Protein AF-A0AAN9V690-F1 (afdb_monomer_lite)

Secondary structure (DSSP, 8-state):
-HHHHHHHHHHHHHHHHHHT---EEEPPPTT--------S-----TT--B-TTT--B-SSEEEEETTTTEEE-HHHHHHHHHH-GGGGGTEEEEESS-HHHHHHHHHHHHHHHHHHHHHHHTSTTSSS----

Sequence (132 aa):
MILSIKQKEVDNRKLLNSIGLKTSERLPLPDANVKRRKIRPAQEEEGDYECEICRANLFVSLVTNSHEEGVYCLPHAIELLTKKRHHLKYCKLMYTYDQVELNELIQKLQDKIEAKSQKKSSQGKQNASILK

Radius of gyration: 21.49 Å; chains: 1; bounding box: 63×24×68 Å

pLDDT: mean 81.39, std 19.77, range [37.88, 97.75]

InterPro domains:
  IPR004198 Zinc finger, C5HC2-type [PF02928] (51-105)

Organism: NCBI:txid2509291

Structure (mmCIF, N/CA/C/O backbone):
data_AF-A0AAN9V690-F1
#
_entry.id   AF-A0AAN9V690-F1
#
loop_
_atom_site.group_PDB
_atom_site.id
_atom_site.type_symbol
_atom_site.label_atom_id
_atom_site.label_alt_id
_atom_site.label_comp_id
_atom_site.label_asym_id
_atom_site.label_entity_id
_atom_site.label_seq_id
_atom_site.pdbx_PDB_ins_code
_atom_site.Cartn_x
_atom_site.Cartn_y
_atom_site.Cartn_z
_atom_site.occupancy
_atom_site.B_iso_or_equiv
_atom_site.auth_seq_id
_atom_site.auth_comp_id
_atom_site.auth_asym_id
_atom_site.auth_atom_id
_atom_site.pdbx_PDB_model_num
ATOM 1 N N . MET A 1 1 ? -14.572 6.667 8.942 1.00 77.69 1 MET A N 1
ATOM 2 C CA . MET A 1 1 ? -13.232 7.208 8.617 1.00 77.69 1 MET A CA 1
ATOM 3 C C . MET A 1 1 ? -12.154 6.124 8.576 1.00 77.69 1 MET A C 1
ATOM 5 O O . MET A 1 1 ? -11.552 5.941 7.529 1.00 77.69 1 MET A O 1
ATOM 9 N N . ILE A 1 2 ? -11.919 5.355 9.649 1.00 86.25 2 ILE A N 1
ATOM 10 C CA . ILE A 1 2 ? -10.852 4.334 9.632 1.00 86.25 2 ILE A CA 1
ATOM 11 C C . ILE A 1 2 ? -11.174 3.120 8.738 1.00 86.25 2 ILE A C 1
ATOM 13 O O . ILE A 1 2 ? -10.315 2.641 8.004 1.00 86.25 2 ILE A O 1
ATOM 17 N N . LEU A 1 3 ? -12.441 2.690 8.698 1.00 89.38 3 LEU A N 1
ATOM 18 C CA . LEU A 1 3 ? -12.897 1.600 7.824 1.00 89.38 3 LEU A CA 1
ATOM 19 C C . LEU A 1 3 ? -12.714 1.919 6.336 1.00 89.38 3 LEU A C 1
ATOM 21 O O . LEU A 1 3 ? -12.318 1.049 5.570 1.00 89.38 3 LEU A O 1
ATOM 25 N N . SER A 1 4 ? -12.940 3.171 5.927 1.00 92.19 4 SER A N 1
ATOM 26 C CA . SER A 1 4 ? -12.711 3.600 4.544 1.00 92.19 4 SER A CA 1
ATOM 27 C C . SER A 1 4 ? -11.226 3.627 4.176 1.00 92.19 4 SER A C 1
ATOM 29 O O . SER A 1 4 ? -10.893 3.369 3.026 1.00 92.19 4 SER A O 1
ATOM 31 N N . ILE A 1 5 ? -10.334 3.913 5.133 1.00 91.06 5 ILE A N 1
ATOM 32 C CA . ILE A 1 5 ? -8.880 3.849 4.914 1.00 91.06 5 ILE A CA 1
ATOM 33 C C . ILE A 1 5 ? -8.457 2.394 4.721 1.00 91.06 5 ILE A C 1
ATOM 35 O O . ILE A 1 5 ? -7.819 2.074 3.723 1.00 91.06 5 ILE A O 1
ATOM 39 N N . LYS A 1 6 ? -8.898 1.505 5.622 1.00 92.88 6 LYS A N 1
ATOM 40 C CA . LYS A 1 6 ? -8.697 0.059 5.491 1.00 92.88 6 LYS A CA 1
ATOM 41 C C . LYS A 1 6 ? -9.184 -0.438 4.130 1.00 92.88 6 LYS A C 1
ATOM 43 O O . LYS A 1 6 ? -8.439 -1.111 3.438 1.00 92.88 6 LYS A O 1
ATOM 48 N N . GLN A 1 7 ? -10.411 -0.102 3.736 1.00 94.19 7 GLN A N 1
ATOM 49 C CA . GLN A 1 7 ? -10.984 -0.582 2.479 1.00 94.19 7 GLN A CA 1
ATOM 50 C C . GLN A 1 7 ? -10.145 -0.154 1.267 1.00 94.19 7 GLN A C 1
ATOM 52 O O . GLN A 1 7 ? -9.783 -0.996 0.452 1.00 94.19 7 GLN A O 1
ATOM 57 N N . LYS A 1 8 ? -9.748 1.124 1.205 1.00 94.88 8 LYS A N 1
ATOM 58 C CA . LYS A 1 8 ? -8.864 1.638 0.147 1.00 94.88 8 LYS A CA 1
ATOM 59 C C . LYS A 1 8 ? -7.528 0.896 0.086 1.00 94.88 8 LYS A C 1
ATOM 61 O O . LYS A 1 8 ? -7.057 0.588 -1.002 1.00 94.88 8 LYS A O 1
ATOM 66 N N . GLU A 1 9 ? -6.930 0.602 1.237 1.00 95.50 9 GLU A N 1
ATOM 67 C CA . GLU A 1 9 ? -5.692 -0.177 1.322 1.00 95.50 9 GLU A CA 1
ATOM 68 C C . GLU A 1 9 ? -5.870 -1.578 0.717 1.00 95.50 9 GLU A C 1
ATOM 70 O O . GLU A 1 9 ? -5.100 -1.987 -0.154 1.00 95.50 9 GLU A O 1
ATOM 75 N N . VAL A 1 10 ? -6.929 -2.291 1.117 1.00 95.12 10 VAL A N 1
ATOM 76 C CA . VAL A 1 10 ? -7.243 -3.630 0.593 1.00 95.12 10 VAL A CA 1
ATOM 77 C C . VAL A 1 10 ? -7.459 -3.602 -0.918 1.00 95.12 10 VAL A C 1
ATOM 79 O O . VAL A 1 10 ? -6.919 -4.446 -1.638 1.00 95.12 10 VAL A O 1
ATOM 82 N N . ASP A 1 11 ? -8.243 -2.644 -1.406 1.00 97.06 11 ASP A N 1
ATOM 83 C CA . ASP A 1 11 ? -8.592 -2.549 -2.822 1.00 97.06 11 ASP A CA 1
ATOM 84 C C . ASP A 1 11 ? -7.363 -2.240 -3.679 1.00 97.06 11 ASP A C 1
ATOM 86 O O . ASP A 1 11 ? -7.158 -2.870 -4.717 1.00 97.06 11 ASP A O 1
ATOM 90 N N . ASN A 1 12 ? -6.479 -1.363 -3.202 1.00 97.56 12 ASN A N 1
ATOM 91 C CA . ASN A 1 12 ? -5.221 -1.073 -3.879 1.00 97.56 12 ASN A CA 1
ATOM 92 C C . ASN A 1 12 ? -4.285 -2.291 -3.920 1.00 97.56 12 ASN A C 1
ATOM 94 O O . ASN A 1 12 ? -3.704 -2.574 -4.968 1.00 97.56 12 ASN A O 1
ATOM 98 N N . ARG A 1 13 ? -4.159 -3.057 -2.824 1.00 96.81 13 ARG A N 1
ATOM 99 C CA . ARG A 1 13 ? -3.358 -4.299 -2.822 1.00 96.81 13 ARG A CA 1
ATOM 100 C C . ARG A 1 13 ? -3.909 -5.329 -3.812 1.00 96.81 13 ARG A C 1
ATOM 102 O O . ARG A 1 13 ? -3.138 -5.962 -4.533 1.00 96.81 13 ARG A O 1
ATOM 109 N N . LYS A 1 14 ? -5.237 -5.478 -3.883 1.00 96.75 14 LYS A N 1
ATOM 110 C CA . LYS A 1 14 ? -5.897 -6.353 -4.866 1.00 96.75 14 LYS A CA 1
ATOM 111 C C . LYS A 1 14 ? -5.643 -5.889 -6.298 1.00 96.75 14 LYS A C 1
ATOM 113 O O . LYS A 1 14 ? -5.368 -6.723 -7.156 1.00 96.75 14 LYS A O 1
ATOM 118 N N . LEU A 1 15 ? -5.701 -4.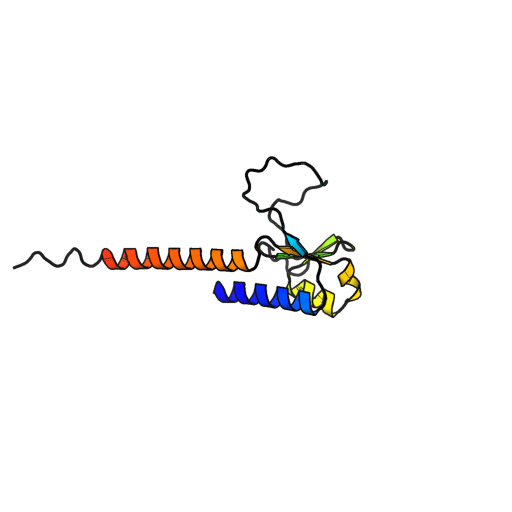583 -6.549 1.00 97.38 15 LEU A N 1
ATOM 119 C CA . LEU A 1 15 ? -5.445 -4.014 -7.870 1.00 97.38 15 LEU A CA 1
ATOM 120 C C . LEU A 1 15 ? -3.982 -4.196 -8.301 1.00 97.38 15 LEU A C 1
ATOM 122 O O . LEU A 1 15 ? -3.715 -4.578 -9.434 1.00 97.38 15 LEU A O 1
ATOM 126 N N . LEU A 1 16 ? -3.022 -4.016 -7.394 1.00 96.81 16 LEU A N 1
ATOM 127 C CA . LEU A 1 16 ? -1.617 -4.331 -7.675 1.00 96.81 16 LEU A CA 1
ATOM 128 C C . LEU A 1 16 ? -1.429 -5.808 -8.042 1.00 96.81 16 LEU A C 1
ATOM 130 O O . LEU A 1 16 ? -0.745 -6.120 -9.019 1.00 96.81 16 LEU A O 1
ATOM 134 N N . ASN A 1 17 ? -2.084 -6.710 -7.307 1.00 95.81 17 ASN A N 1
ATOM 135 C CA . ASN A 1 17 ? -2.054 -8.137 -7.612 1.00 95.81 17 ASN A CA 1
ATOM 136 C C . ASN A 1 17 ? -2.653 -8.438 -8.998 1.00 95.81 17 ASN A C 1
ATOM 138 O O . ASN A 1 17 ? -2.039 -9.168 -9.776 1.00 95.81 17 ASN A O 1
ATOM 142 N N . SER A 1 18 ? -3.795 -7.829 -9.343 1.00 96.38 18 SER A N 1
ATOM 143 C CA . SER A 1 18 ? -4.452 -8.039 -10.641 1.00 96.38 18 SER A CA 1
ATOM 144 C C . SER A 1 18 ? -3.668 -7.452 -11.820 1.00 96.38 18 SER A C 1
ATOM 146 O O . SER A 1 18 ? -3.693 -8.023 -12.908 1.00 96.38 18 SER A O 1
ATOM 148 N N . ILE A 1 19 ? -2.910 -6.371 -11.606 1.00 95.44 19 ILE A N 1
ATOM 149 C CA . ILE A 1 19 ? -1.969 -5.812 -12.594 1.00 95.44 19 ILE A CA 1
ATOM 150 C C . ILE A 1 19 ? -0.757 -6.738 -12.806 1.00 95.44 19 ILE A C 1
ATOM 152 O O . ILE A 1 19 ? -0.102 -6.666 -13.848 1.00 95.44 19 ILE A O 1
ATOM 156 N N . GLY A 1 20 ? -0.486 -7.642 -11.861 1.00 95.38 20 GLY A N 1
ATOM 157 C CA . GLY A 1 20 ? 0.554 -8.665 -11.960 1.00 95.38 20 GLY A CA 1
ATOM 158 C C . GLY A 1 20 ? 1.690 -8.520 -10.948 1.00 95.38 20 GLY A C 1
ATOM 159 O O . GLY A 1 20 ? 2.650 -9.289 -11.018 1.00 95.38 20 GLY A O 1
ATOM 160 N N . LEU A 1 21 ? 1.602 -7.581 -9.998 1.00 96.19 21 LEU A N 1
ATOM 161 C CA . LEU A 1 21 ? 2.580 -7.451 -8.919 1.00 96.19 21 LEU A CA 1
ATOM 162 C C . LEU A 1 21 ? 2.340 -8.548 -7.871 1.00 96.19 21 LEU A C 1
ATOM 164 O O . LEU A 1 21 ? 1.528 -8.402 -6.958 1.00 96.19 21 LEU A O 1
ATOM 168 N N . LYS A 1 22 ? 3.032 -9.679 -8.035 1.00 92.69 22 LYS A N 1
ATOM 169 C CA . LYS A 1 22 ? 2.905 -10.863 -7.163 1.00 92.69 22 LYS A CA 1
ATOM 170 C C . LYS A 1 22 ? 3.978 -10.944 -6.078 1.00 92.69 22 LYS A C 1
ATOM 172 O O . LYS A 1 22 ? 3.840 -11.718 -5.138 1.00 92.69 22 LYS A O 1
ATOM 177 N N . THR A 1 23 ? 5.049 -10.173 -6.222 1.00 95.12 23 THR A N 1
ATOM 178 C CA . THR A 1 23 ? 6.150 -10.092 -5.266 1.00 95.12 23 THR A CA 1
ATOM 179 C C . THR A 1 23 ? 5.733 -9.226 -4.085 1.00 95.12 23 THR A C 1
ATOM 181 O O . THR A 1 23 ? 5.401 -8.048 -4.244 1.00 95.12 23 THR A O 1
ATOM 184 N N . SER A 1 24 ? 5.763 -9.802 -2.886 1.00 95.06 24 SER A N 1
ATOM 185 C CA . SER A 1 24 ? 5.529 -9.060 -1.653 1.00 95.06 24 SER A CA 1
ATOM 186 C C . SER A 1 24 ? 6.445 -9.510 -0.522 1.00 95.06 24 SER A C 1
ATOM 188 O O . SER A 1 24 ? 6.941 -10.636 -0.521 1.00 95.06 24 SER A O 1
ATOM 190 N N . GLU A 1 25 ? 6.703 -8.613 0.425 1.00 93.25 25 GLU A N 1
ATOM 191 C CA . GLU A 1 25 ? 7.567 -8.867 1.577 1.00 93.25 25 GLU A CA 1
ATOM 192 C C . GLU A 1 25 ? 7.106 -8.045 2.783 1.00 93.25 25 GLU A C 1
ATOM 194 O O . GLU A 1 25 ? 6.602 -6.928 2.649 1.00 93.25 25 GLU A O 1
ATOM 199 N N . ARG A 1 26 ? 7.245 -8.621 3.977 1.00 91.50 26 ARG A N 1
ATOM 200 C CA . ARG A 1 26 ? 6.881 -7.946 5.220 1.00 91.50 26 ARG A CA 1
ATOM 201 C C . ARG A 1 26 ? 8.031 -7.044 5.675 1.00 91.50 26 ARG A C 1
ATOM 203 O O . ARG A 1 26 ? 9.171 -7.492 5.754 1.00 91.50 26 ARG A O 1
ATOM 210 N N . LEU A 1 27 ? 7.715 -5.796 6.009 1.00 86.50 27 LEU A N 1
ATOM 211 C CA . LEU A 1 27 ? 8.641 -4.861 6.644 1.00 86.50 27 LEU A CA 1
ATOM 212 C C . LEU A 1 27 ? 8.853 -5.234 8.119 1.00 86.50 27 LEU A C 1
ATOM 214 O O . LEU A 1 27 ? 7.912 -5.697 8.772 1.00 86.50 27 LEU A O 1
ATOM 218 N N . PRO A 1 28 ? 10.062 -5.027 8.668 1.00 77.06 28 PRO A N 1
ATOM 219 C CA . PRO A 1 28 ? 10.292 -5.194 10.096 1.00 77.06 28 PRO A CA 1
ATOM 220 C C . PRO A 1 28 ? 9.367 -4.256 10.881 1.00 77.06 28 PRO A C 1
ATOM 222 O O . PRO A 1 28 ? 9.236 -3.078 10.555 1.00 77.06 28 PRO A O 1
ATOM 225 N N . LEU A 1 29 ? 8.693 -4.795 11.900 1.00 65.94 29 LEU A N 1
ATOM 226 C CA . LEU A 1 29 ? 7.843 -3.987 12.770 1.00 65.94 29 LEU A CA 1
ATOM 227 C C . LEU A 1 29 ? 8.720 -3.041 13.614 1.00 65.94 29 LEU A C 1
ATOM 229 O O . LEU A 1 29 ? 9.743 -3.500 14.128 1.00 65.94 29 LEU A O 1
ATOM 233 N N . PRO A 1 30 ? 8.307 -1.775 13.821 1.00 59.75 30 PRO A N 1
ATOM 234 C CA . PRO A 1 30 ? 9.058 -0.808 14.631 1.00 59.75 30 PRO A CA 1
ATOM 235 C C . PRO A 1 30 ? 9.301 -1.253 16.085 1.00 59.75 30 PRO A C 1
ATOM 237 O O . PRO A 1 30 ? 10.295 -0.868 16.688 1.00 59.75 30 PRO A O 1
ATOM 240 N N . ASP A 1 31 ? 8.431 -2.107 16.639 1.00 53.91 31 ASP A N 1
ATOM 241 C CA . ASP A 1 31 ? 8.410 -2.465 18.066 1.00 53.91 31 ASP A CA 1
ATOM 242 C C . ASP A 1 31 ? 8.673 -3.953 18.336 1.00 53.91 31 ASP A C 1
ATOM 244 O O . ASP A 1 31 ? 7.956 -4.623 19.084 1.00 53.91 31 ASP A O 1
ATOM 248 N N . ALA A 1 32 ? 9.736 -4.501 17.758 1.00 47.72 32 ALA A N 1
ATOM 249 C CA . ALA A 1 32 ? 10.311 -5.734 18.274 1.00 47.72 32 ALA A CA 1
ATOM 250 C C . ALA A 1 32 ? 11.651 -5.390 18.926 1.00 47.72 32 ALA A C 1
ATOM 252 O O . ALA A 1 32 ? 12.569 -4.943 18.249 1.00 47.72 32 ALA A O 1
ATOM 253 N N . ASN A 1 33 ? 11.763 -5.619 20.238 1.00 46.34 33 ASN A N 1
ATOM 254 C CA . ASN A 1 33 ? 12.980 -5.578 21.066 1.00 46.34 33 ASN A CA 1
ATOM 255 C C . ASN A 1 33 ? 14.072 -6.567 20.569 1.00 46.34 33 ASN A C 1
ATOM 257 O O . ASN A 1 33 ? 14.590 -7.403 21.311 1.00 46.34 33 ASN A O 1
ATOM 261 N N . VAL A 1 34 ? 14.414 -6.531 19.284 1.00 50.47 34 VAL A N 1
ATOM 262 C CA . VAL A 1 34 ? 15.286 -7.476 18.599 1.00 50.47 34 VAL A CA 1
ATOM 263 C C . VAL A 1 34 ? 16.566 -6.738 18.260 1.00 50.47 34 VAL A C 1
ATOM 265 O O . VAL A 1 34 ? 16.621 -5.886 17.377 1.00 50.47 34 VAL A O 1
ATOM 268 N N . LYS A 1 35 ? 17.616 -7.082 19.008 1.00 47.09 35 LYS A N 1
ATOM 269 C CA . LYS A 1 35 ? 18.996 -6.646 18.791 1.00 47.09 35 LYS A CA 1
ATOM 270 C C . LYS A 1 35 ? 19.339 -6.753 17.300 1.00 47.09 35 LYS A C 1
ATOM 272 O O . LYS A 1 35 ? 19.453 -7.850 16.754 1.00 47.09 35 LYS A O 1
ATOM 277 N N . ARG A 1 36 ? 19.483 -5.583 16.674 1.00 49.25 36 ARG A N 1
ATOM 278 C CA . ARG A 1 36 ? 19.759 -5.358 15.252 1.00 49.25 36 ARG A CA 1
ATOM 279 C C . ARG A 1 36 ? 20.901 -6.258 14.757 1.00 49.25 36 ARG A C 1
ATOM 281 O O . ARG A 1 36 ? 22.062 -6.046 15.110 1.00 49.25 36 ARG A O 1
ATOM 288 N N . ARG A 1 37 ? 20.604 -7.245 13.902 1.00 43.34 37 ARG A N 1
ATOM 289 C CA . ARG A 1 37 ? 21.629 -7.880 13.058 1.00 43.34 37 ARG A CA 1
ATOM 290 C C . ARG A 1 37 ? 21.862 -6.980 11.847 1.00 43.34 37 ARG A C 1
ATOM 292 O O . ARG A 1 37 ? 21.000 -6.851 10.987 1.00 43.34 37 ARG A O 1
ATOM 299 N N . LYS A 1 38 ? 23.044 -6.357 11.818 1.00 47.47 38 LYS A N 1
ATOM 300 C CA . LYS A 1 38 ? 23.593 -5.573 10.703 1.00 47.47 38 LYS A CA 1
ATOM 301 C C . LYS A 1 38 ? 23.668 -6.424 9.431 1.00 47.47 38 LYS A C 1
ATOM 303 O O . LYS A 1 38 ? 24.668 -7.102 9.225 1.00 47.47 38 LYS A O 1
ATOM 308 N N . ILE A 1 39 ? 22.652 -6.375 8.575 1.00 46.06 39 ILE A N 1
ATOM 309 C CA . ILE A 1 39 ? 22.772 -6.778 7.167 1.00 46.06 39 ILE A CA 1
ATOM 310 C C . ILE A 1 39 ? 21.948 -5.800 6.321 1.00 46.06 39 ILE A C 1
ATOM 312 O O . ILE A 1 39 ? 20.825 -6.110 5.941 1.00 46.06 39 ILE A O 1
ATOM 316 N N . ARG A 1 40 ? 22.503 -4.602 6.087 1.00 45.97 40 ARG A N 1
ATOM 317 C CA . ARG A 1 40 ? 22.507 -3.822 4.825 1.00 45.97 40 ARG A CA 1
ATOM 318 C C . ARG A 1 40 ? 22.979 -2.378 5.103 1.00 45.97 40 ARG A C 1
ATOM 320 O O . ARG A 1 40 ? 22.712 -1.871 6.191 1.00 45.97 40 ARG A O 1
ATOM 327 N N . PRO A 1 41 ? 23.763 -1.764 4.199 1.00 37.88 41 PRO A N 1
ATOM 328 C CA . PRO A 1 41 ? 24.373 -0.454 4.424 1.00 37.88 41 PRO A CA 1
ATOM 329 C C . PRO A 1 41 ? 23.387 0.703 4.171 1.00 37.88 41 PRO A C 1
ATOM 331 O O . PRO A 1 41 ? 22.539 0.577 3.297 1.00 37.88 41 PRO A O 1
ATOM 334 N N . ALA A 1 42 ? 23.586 1.802 4.918 1.00 37.94 42 ALA A N 1
ATOM 335 C CA . ALA A 1 42 ? 23.002 3.153 4.795 1.00 37.94 42 ALA A CA 1
ATOM 336 C C . ALA A 1 42 ? 21.464 3.241 4.931 1.00 37.94 42 ALA A C 1
ATOM 338 O O . ALA A 1 42 ? 20.721 2.884 4.034 1.00 37.94 42 ALA A O 1
ATOM 339 N N . GLN A 1 43 ? 20.941 3.528 6.126 1.00 44.09 43 GLN A N 1
ATOM 340 C CA . GLN A 1 43 ? 20.621 4.888 6.599 1.00 44.09 43 GLN A CA 1
ATOM 341 C C . GLN A 1 43 ? 19.502 5.562 5.785 1.00 44.09 43 GLN A C 1
ATOM 343 O O . GLN A 1 43 ? 19.737 6.548 5.103 1.00 44.09 43 GLN A O 1
ATOM 348 N N . GLU A 1 44 ? 18.281 5.062 5.956 1.00 42.59 44 GLU A N 1
ATOM 349 C CA . GLU A 1 44 ? 17.059 5.869 5.907 1.00 42.59 44 GLU A CA 1
ATOM 350 C C . GLU A 1 44 ? 16.245 5.484 7.146 1.00 42.59 44 GLU A C 1
ATOM 352 O O . GLU A 1 44 ? 16.242 4.322 7.562 1.00 42.59 44 GLU A O 1
ATOM 357 N N . GLU A 1 45 ? 15.705 6.487 7.824 1.00 42.72 45 GLU A N 1
ATOM 358 C CA . GLU A 1 45 ? 15.152 6.409 9.173 1.00 42.72 45 GLU A CA 1
ATOM 359 C C . GLU A 1 45 ? 14.062 5.330 9.294 1.00 42.72 45 GLU A C 1
ATOM 361 O O . GLU A 1 45 ? 13.243 5.152 8.397 1.00 42.72 45 GLU A O 1
ATOM 366 N N . GLU A 1 46 ? 14.081 4.592 10.412 1.00 53.62 46 GLU A N 1
ATOM 367 C CA . GLU A 1 46 ? 13.323 3.361 10.734 1.00 53.62 46 GLU A CA 1
ATOM 368 C C . GLU A 1 46 ? 11.770 3.481 10.694 1.00 53.62 46 GLU A C 1
ATOM 370 O O . GLU A 1 46 ? 11.070 2.658 11.283 1.00 53.62 46 GLU A O 1
ATOM 375 N N . GLY A 1 47 ? 11.189 4.452 9.986 1.00 55.94 47 GLY A N 1
ATOM 376 C CA . GLY A 1 47 ? 9.738 4.605 9.864 1.00 55.94 47 GLY A CA 1
ATOM 377 C C . GLY A 1 47 ? 9.227 5.657 8.877 1.00 55.94 47 GLY A C 1
ATOM 378 O O . GLY A 1 47 ? 8.013 5.721 8.681 1.00 55.94 47 GLY A O 1
ATOM 379 N N . ASP A 1 48 ? 10.102 6.427 8.225 1.00 70.31 48 ASP A N 1
ATOM 380 C CA . ASP A 1 48 ? 9.714 7.632 7.478 1.00 70.31 48 ASP A CA 1
ATOM 381 C C . ASP A 1 48 ? 9.823 7.442 5.961 1.00 70.31 48 ASP A C 1
ATOM 383 O O . ASP A 1 48 ? 10.423 8.229 5.233 1.00 70.31 48 ASP A O 1
ATOM 387 N N . TYR A 1 49 ? 9.226 6.363 5.455 1.00 87.75 49 TYR A N 1
ATOM 388 C CA . TYR A 1 49 ? 9.092 6.189 4.012 1.00 87.75 49 TYR A CA 1
ATOM 389 C C . TYR A 1 49 ? 8.101 7.204 3.453 1.00 87.75 49 TYR A C 1
ATOM 391 O O . TYR A 1 49 ? 6.932 7.207 3.838 1.00 87.75 49 TYR A O 1
ATOM 399 N N . GLU A 1 50 ? 8.533 7.992 2.476 1.00 93.75 50 GLU A N 1
ATOM 400 C CA . GLU A 1 50 ? 7.675 8.907 1.733 1.00 93.75 50 GLU A CA 1
ATOM 401 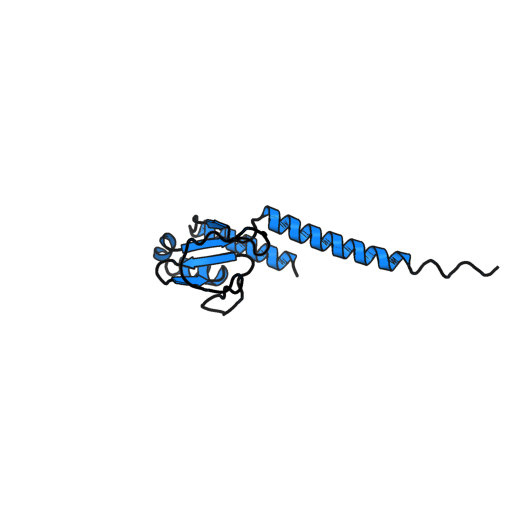C C . GLU A 1 50 ? 7.484 8.426 0.297 1.00 93.75 50 GLU A C 1
ATOM 403 O O . GLU A 1 50 ? 8.388 7.890 -0.341 1.00 93.75 50 GLU A O 1
ATOM 408 N N . CYS A 1 51 ? 6.297 8.651 -0.260 1.00 95.75 51 CYS A N 1
ATOM 409 C CA . CYS A 1 51 ? 6.114 8.465 -1.692 1.00 95.75 51 CYS A CA 1
ATOM 410 C C . CYS A 1 51 ? 6.880 9.540 -2.471 1.00 95.75 51 CYS A C 1
ATOM 412 O O . CYS A 1 51 ? 6.650 10.728 -2.262 1.00 95.75 51 CYS A O 1
ATOM 414 N N . GLU A 1 52 ? 7.667 9.142 -3.467 1.00 95.50 52 GLU A N 1
ATOM 415 C CA . GLU A 1 52 ? 8.415 10.089 -4.309 1.00 95.50 52 GLU A CA 1
ATOM 416 C C . GLU A 1 52 ? 7.533 11.103 -5.055 1.00 95.50 52 GLU A C 1
ATOM 418 O O . GLU A 1 52 ? 7.976 12.211 -5.351 1.00 95.50 52 GLU A O 1
ATOM 423 N N . ILE A 1 53 ? 6.279 10.740 -5.350 1.00 96.12 53 ILE A N 1
ATOM 424 C CA . ILE A 1 53 ? 5.366 11.565 -6.152 1.00 96.12 53 ILE A CA 1
ATOM 425 C C . ILE A 1 53 ? 4.564 12.539 -5.284 1.00 96.12 53 ILE A C 1
ATOM 427 O O . ILE A 1 53 ? 4.499 13.725 -5.595 1.00 96.12 53 ILE A O 1
ATOM 431 N N . CYS A 1 54 ? 3.941 12.064 -4.200 1.00 96.56 54 CYS A N 1
ATOM 432 C CA . CYS A 1 54 ? 3.074 12.902 -3.358 1.00 96.56 54 CYS A CA 1
ATOM 433 C C . CYS A 1 54 ? 3.615 13.210 -1.965 1.00 96.56 54 CYS A C 1
ATOM 435 O O . CYS A 1 54 ? 2.906 13.856 -1.197 1.00 96.56 54 CYS A O 1
ATOM 437 N N . ARG A 1 55 ? 4.816 12.731 -1.621 1.00 94.88 55 ARG A N 1
ATOM 438 C CA . ARG A 1 55 ? 5.446 12.924 -0.304 1.00 94.88 55 ARG A CA 1
ATOM 439 C C . ARG A 1 55 ? 4.587 12.454 0.874 1.00 94.88 55 ARG A C 1
ATOM 441 O O . ARG A 1 55 ? 4.736 12.912 1.994 1.00 94.88 55 ARG A O 1
ATOM 448 N N . ALA A 1 56 ? 3.648 11.542 0.624 1.00 93.50 56 ALA A N 1
ATOM 449 C CA . ALA A 1 56 ? 2.840 10.954 1.681 1.00 93.50 56 ALA A CA 1
ATOM 450 C C . ALA A 1 56 ? 3.653 9.903 2.442 1.00 93.50 56 ALA A C 1
ATOM 452 O O . ALA A 1 56 ? 4.263 9.044 1.805 1.00 93.50 56 ALA A O 1
ATOM 453 N N . ASN A 1 57 ? 3.569 9.926 3.772 1.00 92.44 57 ASN A N 1
ATOM 454 C CA . ASN A 1 57 ? 4.175 8.919 4.644 1.00 92.44 57 ASN A CA 1
ATOM 455 C C . ASN A 1 57 ? 3.521 7.538 4.461 1.00 92.44 57 ASN A C 1
ATOM 457 O O . ASN A 1 57 ? 2.291 7.417 4.407 1.00 92.44 57 ASN A O 1
ATOM 461 N N . LEU A 1 58 ? 4.334 6.482 4.397 1.00 91.81 58 LEU A N 1
ATOM 462 C CA . LEU A 1 58 ? 3.941 5.133 3.983 1.00 91.81 58 LEU A CA 1
ATOM 463 C C . LEU A 1 58 ? 4.059 4.112 5.119 1.00 91.81 58 LEU A C 1
ATOM 465 O O . LEU A 1 58 ? 4.873 3.194 5.089 1.00 91.81 58 LEU A O 1
ATOM 469 N N . PHE A 1 59 ? 3.186 4.237 6.116 1.00 88.19 59 PHE A N 1
ATOM 470 C CA . PHE A 1 59 ? 3.225 3.383 7.310 1.00 88.19 59 PHE A CA 1
ATOM 471 C C . PHE A 1 59 ? 2.663 1.968 7.111 1.00 88.19 59 PHE A C 1
ATOM 473 O O . PHE A 1 59 ? 3.088 1.017 7.768 1.00 88.19 59 PHE A O 1
ATOM 480 N N . VAL A 1 60 ? 1.648 1.817 6.254 1.00 90.88 60 VAL A N 1
ATOM 481 C CA . VAL A 1 60 ? 0.907 0.548 6.124 1.00 90.88 60 VAL A CA 1
ATOM 482 C C . VAL A 1 60 ? 1.521 -0.330 5.045 1.00 90.88 60 VAL A C 1
ATOM 484 O O . VAL A 1 60 ? 1.772 -1.521 5.251 1.00 90.88 60 VAL A O 1
ATOM 487 N N . SER A 1 61 ? 1.734 0.247 3.868 1.00 94.12 61 SER A N 1
ATOM 488 C CA . SER A 1 61 ? 2.341 -0.425 2.728 1.00 94.12 61 SER A CA 1
ATOM 489 C C . SER A 1 61 ? 2.915 0.569 1.742 1.00 94.12 61 SER A C 1
ATOM 491 O O . SER A 1 61 ? 2.457 1.707 1.634 1.00 94.12 61 SER A O 1
ATOM 493 N N . LEU A 1 62 ? 3.889 0.083 0.989 1.00 95.88 62 LEU A N 1
ATOM 494 C CA . LEU A 1 62 ? 4.568 0.803 -0.073 1.00 95.88 62 LEU A CA 1
ATOM 495 C C . LEU A 1 62 ? 4.962 -0.164 -1.184 1.00 95.88 62 LEU A C 1
ATOM 497 O O . LEU A 1 62 ? 4.979 -1.379 -0.992 1.00 95.88 62 LEU A O 1
ATOM 501 N N . VAL A 1 63 ? 5.292 0.371 -2.350 1.00 96.88 63 VAL A N 1
ATOM 502 C CA . VAL A 1 63 ? 5.915 -0.391 -3.432 1.00 96.88 63 VAL A CA 1
ATOM 503 C C . VAL A 1 63 ? 7.308 0.163 -3.658 1.00 96.88 63 VAL A C 1
ATOM 505 O O . VAL A 1 63 ? 7.457 1.358 -3.904 1.00 96.88 63 VAL A O 1
ATOM 508 N N . THR A 1 64 ? 8.314 -0.703 -3.589 1.00 95.81 64 THR A N 1
ATOM 509 C CA . THR A 1 64 ? 9.685 -0.358 -3.980 1.00 95.81 64 THR A CA 1
ATOM 510 C C . THR A 1 64 ? 9.905 -0.693 -5.448 1.00 95.81 64 THR A C 1
ATOM 512 O O . THR A 1 64 ? 9.303 -1.640 -5.956 1.00 95.81 64 THR A O 1
ATOM 515 N N . ASN A 1 65 ? 10.759 0.062 -6.133 1.00 94.62 65 ASN A N 1
ATOM 516 C CA . ASN A 1 65 ? 11.285 -0.247 -7.459 1.00 94.62 65 ASN A CA 1
ATOM 517 C C . ASN A 1 65 ? 12.810 -0.362 -7.366 1.00 94.62 65 ASN A C 1
ATOM 519 O O . ASN A 1 65 ? 13.498 0.639 -7.217 1.00 94.62 65 ASN A O 1
ATOM 523 N N . SER A 1 66 ? 13.353 -1.573 -7.491 1.00 91.75 66 SER A N 1
ATOM 524 C CA . SER A 1 66 ? 14.793 -1.809 -7.330 1.00 91.75 66 SER A CA 1
ATOM 525 C C . SER A 1 66 ? 15.660 -1.267 -8.470 1.00 91.75 66 SER A C 1
ATOM 527 O O . SER A 1 66 ? 16.877 -1.302 -8.357 1.00 91.75 66 SER A O 1
ATOM 529 N N . HIS A 1 67 ? 15.069 -0.868 -9.599 1.00 89.56 67 HIS A N 1
ATOM 530 C CA . HIS A 1 67 ? 15.815 -0.365 -10.756 1.00 89.56 67 HIS A CA 1
ATOM 531 C C . HIS A 1 67 ? 16.024 1.151 -10.702 1.00 89.56 67 HIS A C 1
ATOM 533 O O . HIS A 1 67 ? 17.079 1.633 -11.089 1.00 89.56 67 HIS A O 1
ATOM 539 N N . GLU A 1 68 ? 15.019 1.884 -10.222 1.00 89.44 68 GLU A N 1
ATOM 540 C CA . GLU A 1 68 ? 15.067 3.346 -10.056 1.00 89.44 68 GLU A CA 1
ATOM 541 C C . GLU A 1 68 ? 15.332 3.749 -8.596 1.00 89.44 68 GLU A C 1
ATOM 543 O O . GLU A 1 68 ? 15.323 4.929 -8.285 1.00 89.44 68 GLU A O 1
ATOM 548 N N . GLU A 1 69 ? 15.521 2.764 -7.709 1.00 89.06 69 GLU A N 1
ATOM 549 C CA . GLU A 1 69 ? 15.647 2.934 -6.253 1.00 89.06 69 GLU A CA 1
ATOM 550 C C . GLU A 1 69 ? 14.466 3.691 -5.614 1.00 89.06 69 GLU A C 1
ATOM 552 O O . GLU A 1 69 ? 14.588 4.256 -4.534 1.00 89.06 69 GLU A O 1
ATOM 557 N N . GLY A 1 70 ? 13.295 3.649 -6.261 1.00 92.31 70 GLY A N 1
ATOM 558 C CA . GLY A 1 70 ? 12.147 4.470 -5.886 1.00 92.31 70 GLY A CA 1
ATOM 559 C C . GLY A 1 70 ? 11.150 3.819 -4.932 1.00 92.31 70 GLY A C 1
ATOM 560 O O . GLY A 1 70 ? 10.972 2.594 -4.913 1.00 92.31 70 GLY A O 1
ATOM 561 N N . VAL A 1 71 ? 10.447 4.663 -4.171 1.00 94.94 71 VAL A N 1
ATOM 562 C CA . VAL A 1 71 ? 9.425 4.274 -3.187 1.00 94.94 71 VAL A CA 1
ATOM 563 C C . VAL A 1 71 ? 8.092 4.974 -3.471 1.00 94.94 71 VAL A C 1
ATOM 565 O O . VAL A 1 71 ? 7.989 6.199 -3.556 1.00 94.94 71 VAL A O 1
ATOM 568 N N . TYR A 1 72 ? 7.021 4.188 -3.591 1.00 97.06 72 TYR A N 1
ATOM 569 C CA . TYR A 1 72 ? 5.708 4.684 -4.002 1.00 97.06 72 TYR A CA 1
ATOM 570 C C . TYR A 1 72 ? 4.594 4.251 -3.053 1.00 97.06 72 TYR A C 1
ATOM 572 O O . TYR A 1 72 ? 4.554 3.115 -2.576 1.00 97.06 72 TYR A O 1
ATOM 580 N N . CYS A 1 73 ? 3.614 5.134 -2.853 1.00 97.44 73 CYS A N 1
ATOM 581 C CA . CYS A 1 73 ? 2.321 4.723 -2.320 1.00 97.44 73 CYS A CA 1
ATOM 582 C C . CYS A 1 73 ? 1.594 3.831 -3.337 1.00 97.44 73 CYS A C 1
ATOM 584 O O . CYS A 1 73 ? 1.854 3.897 -4.542 1.00 97.44 73 CYS A O 1
ATOM 586 N N . LEU A 1 74 ? 0.642 3.019 -2.870 1.00 97.75 74 LEU A N 1
ATOM 587 C CA . LEU A 1 74 ? -0.056 2.078 -3.751 1.00 97.75 74 LEU A CA 1
ATOM 588 C C . LEU A 1 74 ? -0.743 2.757 -4.956 1.00 97.75 74 LEU A C 1
ATOM 590 O O . LEU A 1 74 ? -0.582 2.243 -6.060 1.00 97.75 74 LEU A O 1
ATOM 594 N N . PRO A 1 75 ? -1.437 3.910 -4.818 1.00 97.62 75 PRO A N 1
ATOM 595 C CA . PRO A 1 75 ? -2.037 4.603 -5.963 1.00 97.62 75 PRO A CA 1
ATOM 596 C C . PRO A 1 75 ? -1.033 4.987 -7.060 1.00 97.62 75 PRO A C 1
ATOM 598 O O . PRO A 1 75 ? -1.275 4.722 -8.236 1.00 97.62 75 PRO A O 1
ATOM 601 N N . HIS A 1 76 ? 0.115 5.558 -6.685 1.00 97.75 76 HIS A N 1
ATOM 602 C CA . HIS A 1 76 ? 1.144 5.946 -7.652 1.00 97.75 76 HIS A CA 1
ATOM 603 C C . HIS A 1 76 ? 1.869 4.740 -8.245 1.00 97.75 76 HIS A C 1
ATOM 605 O O . HIS A 1 76 ? 2.196 4.742 -9.430 1.00 97.75 76 HIS A O 1
ATOM 611 N N . ALA A 1 77 ? 2.054 3.676 -7.463 1.00 97.19 77 ALA A N 1
ATOM 612 C CA . ALA A 1 77 ? 2.570 2.416 -7.978 1.00 97.19 77 ALA A CA 1
ATOM 613 C C . ALA A 1 77 ? 1.619 1.790 -9.010 1.00 97.19 77 ALA A C 1
ATOM 615 O O . ALA A 1 77 ? 2.063 1.313 -10.051 1.00 97.19 77 ALA A O 1
ATOM 616 N N . ILE A 1 78 ? 0.306 1.824 -8.759 1.00 97.69 78 ILE A N 1
ATOM 617 C CA . ILE A 1 78 ? -0.718 1.363 -9.706 1.00 97.69 78 ILE A CA 1
ATOM 618 C C . ILE A 1 78 ? -0.629 2.155 -11.010 1.00 97.69 78 ILE A C 1
ATOM 620 O O . ILE A 1 78 ? -0.618 1.557 -12.087 1.00 97.69 78 ILE A O 1
ATOM 624 N N . GLU A 1 79 ? -0.533 3.483 -10.935 1.00 96.88 79 GLU A N 1
ATOM 625 C CA . GLU A 1 79 ? -0.403 4.331 -12.120 1.00 96.88 79 GLU A CA 1
ATOM 626 C C . GLU A 1 79 ? 0.884 4.023 -12.903 1.00 96.88 79 GLU A C 1
ATOM 628 O O . GLU A 1 79 ? 0.836 3.815 -14.121 1.00 96.88 79 GLU A O 1
ATOM 633 N N . LEU A 1 80 ? 2.017 3.919 -12.198 1.00 95.00 80 LEU A N 1
ATOM 634 C CA . LEU A 1 80 ? 3.315 3.572 -12.771 1.00 95.00 80 LEU A CA 1
ATOM 635 C C . LEU A 1 80 ? 3.255 2.228 -13.499 1.00 95.00 80 LEU A C 1
ATOM 637 O O . LEU A 1 80 ? 3.635 2.143 -14.664 1.00 95.00 80 LEU A O 1
ATOM 641 N N . LEU A 1 81 ? 2.740 1.187 -12.844 1.00 95.50 81 LEU A N 1
ATOM 642 C CA . LEU A 1 81 ? 2.696 -0.172 -13.388 1.00 95.50 81 LEU A CA 1
ATOM 643 C C . LEU A 1 81 ? 1.650 -0.334 -14.494 1.00 95.50 81 LEU A C 1
ATOM 645 O O . LEU A 1 81 ? 1.836 -1.150 -15.397 1.00 95.50 81 LEU A O 1
ATOM 649 N N . THR A 1 82 ? 0.586 0.469 -14.473 1.00 95.25 82 THR A N 1
ATOM 650 C CA . THR A 1 82 ? -0.404 0.507 -15.557 1.00 95.25 82 THR A CA 1
ATOM 651 C C . THR A 1 82 ? 0.193 1.120 -16.825 1.00 95.25 82 THR A C 1
ATOM 653 O O . THR A 1 82 ? -0.028 0.593 -17.915 1.00 95.25 82 THR A O 1
ATOM 656 N N . LYS A 1 83 ? 0.992 2.191 -16.699 1.00 94.62 83 LYS A N 1
ATOM 657 C CA . LYS A 1 83 ? 1.648 2.866 -17.836 1.00 94.62 83 LYS A CA 1
ATOM 658 C C . LYS A 1 83 ? 2.917 2.145 -18.306 1.00 94.62 83 LYS A C 1
ATOM 660 O O . LYS A 1 83 ? 3.169 2.046 -19.503 1.00 94.62 83 LYS A O 1
ATOM 665 N N . LYS A 1 84 ? 3.719 1.626 -17.374 1.00 92.94 84 LYS A N 1
ATOM 666 C CA . LYS A 1 84 ? 5.043 1.031 -17.606 1.00 92.94 84 LYS A CA 1
ATOM 667 C C . LYS A 1 84 ? 5.105 -0.402 -17.073 1.00 92.94 84 LYS A C 1
ATOM 669 O O . LYS A 1 84 ? 5.856 -0.714 -16.151 1.00 92.94 84 LYS A O 1
ATOM 674 N N . ARG A 1 85 ? 4.365 -1.322 -17.698 1.00 92.31 85 ARG A N 1
ATOM 675 C CA . ARG A 1 85 ? 4.306 -2.737 -17.265 1.00 92.31 85 ARG A CA 1
ATOM 676 C C . ARG A 1 85 ? 5.664 -3.437 -17.146 1.00 92.31 85 ARG A C 1
ATOM 678 O O . ARG A 1 85 ? 5.807 -4.351 -16.342 1.00 92.31 85 ARG A O 1
ATOM 685 N N . HIS A 1 86 ? 6.677 -3.002 -17.895 1.00 91.50 86 HIS A N 1
ATOM 686 C CA . HIS A 1 86 ? 8.028 -3.564 -17.812 1.00 91.50 86 HIS A CA 1
ATOM 687 C C . HIS A 1 86 ? 8.718 -3.333 -16.451 1.00 91.50 86 HIS A C 1
ATOM 689 O O . HIS A 1 86 ? 9.686 -4.032 -16.155 1.00 91.50 86 HIS A O 1
ATOM 695 N N . HIS A 1 87 ? 8.210 -2.421 -15.609 1.00 91.50 87 HIS A N 1
ATOM 696 C CA . HIS A 1 87 ? 8.701 -2.203 -14.243 1.00 91.50 87 HIS A CA 1
ATOM 697 C C . HIS A 1 87 ? 8.267 -3.312 -13.270 1.00 91.50 87 HIS A C 1
ATOM 699 O O . HIS A 1 87 ? 8.888 -3.464 -12.224 1.00 91.50 87 HIS A O 1
ATOM 705 N N . LEU A 1 88 ? 7.266 -4.140 -13.611 1.00 93.81 88 LEU A N 1
ATOM 706 C CA . LEU A 1 88 ? 6.729 -5.181 -12.717 1.00 93.81 88 LEU A CA 1
ATOM 707 C C . LEU A 1 88 ? 7.803 -6.116 -12.142 1.00 93.81 88 LEU A C 1
ATOM 709 O O . LEU A 1 88 ? 7.707 -6.507 -10.985 1.00 93.81 88 LEU A O 1
ATOM 713 N N . LYS A 1 89 ? 8.835 -6.448 -12.928 1.00 93.81 89 LYS A N 1
ATOM 714 C CA . LYS A 1 89 ? 9.946 -7.317 -12.495 1.00 93.81 89 LYS A CA 1
ATOM 715 C C . LYS A 1 89 ? 10.865 -6.685 -11.445 1.00 93.81 89 LYS A C 1
ATOM 717 O O . LYS A 1 89 ? 11.579 -7.412 -10.764 1.00 93.81 89 LYS A O 1
ATOM 722 N N . TYR A 1 90 ? 10.863 -5.360 -11.340 1.00 94.62 90 TYR A N 1
ATOM 723 C CA . TYR A 1 90 ? 11.680 -4.599 -10.395 1.00 94.62 90 TYR A CA 1
ATOM 724 C C . TYR A 1 90 ? 10.868 -4.102 -9.202 1.00 94.62 90 TYR A C 1
ATOM 726 O O . TYR A 1 90 ? 11.442 -3.644 -8.216 1.00 94.62 90 TYR A O 1
ATOM 734 N N . CYS A 1 91 ? 9.539 -4.194 -9.282 1.00 96.25 91 CYS A N 1
ATOM 735 C CA . CYS A 1 91 ? 8.659 -3.753 -8.222 1.00 96.25 91 CYS A CA 1
ATOM 736 C C . CYS A 1 91 ? 8.382 -4.854 -7.193 1.00 96.25 91 CYS A C 1
ATOM 738 O O . CYS A 1 91 ? 8.304 -6.043 -7.517 1.00 96.25 91 CYS A O 1
ATOM 740 N N . LYS A 1 92 ? 8.180 -4.447 -5.938 1.00 96.75 92 LYS A N 1
ATOM 741 C CA . LYS A 1 92 ? 7.764 -5.333 -4.845 1.00 96.75 92 LYS A CA 1
ATOM 742 C C . LYS A 1 92 ? 6.845 -4.593 -3.876 1.00 96.75 92 LYS A C 1
ATOM 744 O O . LYS A 1 92 ? 7.142 -3.470 -3.483 1.00 96.75 92 LYS A O 1
ATOM 749 N N . LEU A 1 93 ? 5.743 -5.232 -3.481 1.00 96.88 93 LEU A N 1
ATOM 750 C CA . LEU A 1 93 ? 4.849 -4.726 -2.438 1.00 96.88 93 LEU A CA 1
ATOM 751 C C . LEU A 1 93 ? 5.438 -5.011 -1.050 1.00 96.88 93 LEU A C 1
ATOM 753 O O . LEU A 1 93 ? 5.582 -6.166 -0.660 1.00 96.88 93 LEU A O 1
ATOM 757 N N . MET A 1 94 ? 5.705 -3.973 -0.275 1.00 95.12 94 MET A N 1
ATOM 758 C CA . MET A 1 94 ? 6.166 -4.079 1.106 1.00 95.12 94 MET A CA 1
ATOM 759 C C . MET A 1 94 ? 5.028 -3.709 2.064 1.00 95.12 94 MET A C 1
ATOM 761 O O . MET A 1 94 ? 4.306 -2.745 1.806 1.00 95.12 94 MET A O 1
ATOM 765 N N . TYR A 1 95 ? 4.853 -4.446 3.164 1.00 93.50 95 TYR A N 1
ATOM 766 C CA . TYR A 1 95 ? 3.768 -4.198 4.127 1.00 93.50 95 TYR A CA 1
ATOM 767 C C . TYR A 1 95 ? 4.196 -4.420 5.580 1.00 93.50 95 TYR A C 1
ATOM 769 O O . TYR A 1 95 ? 4.963 -5.332 5.867 1.00 93.50 95 TYR A O 1
ATOM 777 N N . THR A 1 96 ? 3.676 -3.620 6.511 1.00 91.19 96 THR A N 1
ATOM 778 C CA . THR A 1 96 ? 3.900 -3.804 7.961 1.00 91.19 96 THR A CA 1
ATOM 779 C C . THR A 1 96 ? 2.919 -4.805 8.564 1.00 91.19 96 THR A C 1
ATOM 781 O O . THR A 1 96 ? 3.314 -5.686 9.328 1.00 91.19 96 THR A O 1
ATOM 784 N N . TYR A 1 97 ? 1.653 -4.705 8.149 1.00 90.44 97 TYR A N 1
ATOM 785 C CA . TYR A 1 97 ? 0.559 -5.565 8.592 1.00 90.44 97 TYR A CA 1
ATOM 786 C C . TYR A 1 97 ? -0.101 -6.281 7.413 1.00 90.44 97 TYR A C 1
ATOM 788 O O . TYR A 1 97 ? -0.367 -5.687 6.353 1.00 90.44 97 TYR A O 1
ATOM 796 N N . ASP A 1 98 ? -0.384 -7.565 7.596 1.00 90.94 98 ASP A N 1
ATOM 797 C CA . ASP A 1 98 ? -1.216 -8.326 6.674 1.00 90.94 98 ASP A CA 1
ATOM 798 C C . ASP A 1 98 ? -2.709 -7.999 6.849 1.00 90.94 98 ASP A C 1
ATOM 800 O O . ASP A 1 98 ? -3.123 -7.183 7.676 1.00 90.94 98 ASP A O 1
ATOM 804 N N . GLN A 1 99 ? -3.546 -8.608 6.009 1.00 88.94 99 GLN A N 1
ATOM 805 C CA . GLN A 1 99 ? -4.981 -8.340 6.009 1.00 88.94 99 GLN A CA 1
ATOM 806 C C . GLN A 1 99 ? -5.662 -8.706 7.335 1.00 88.94 99 GLN A C 1
ATOM 808 O O . GLN A 1 99 ? -6.609 -8.022 7.733 1.00 88.94 99 GLN A O 1
ATOM 813 N N . VAL A 1 100 ? -5.229 -9.795 7.973 1.00 91.31 100 VAL A N 1
ATOM 814 C CA . VAL A 1 100 ? -5.825 -10.316 9.208 1.00 91.31 100 VAL A C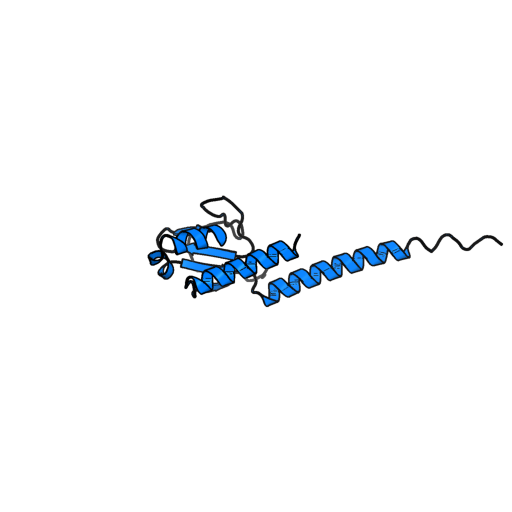A 1
ATOM 815 C C . VAL A 1 100 ? -5.443 -9.394 10.357 1.00 91.31 100 VAL A C 1
ATOM 817 O O . VAL A 1 100 ? -6.327 -8.899 11.052 1.00 91.31 100 VAL A O 1
ATOM 820 N N . GLU A 1 101 ? -4.165 -9.043 10.474 1.00 91.56 101 GLU A N 1
ATOM 821 C CA . GLU A 1 101 ? -3.679 -8.101 11.485 1.00 91.56 101 GLU A CA 1
ATOM 822 C C . GLU A 1 101 ? -4.329 -6.721 11.349 1.00 91.56 101 GLU A C 1
ATOM 824 O O . GLU A 1 101 ? -4.740 -6.129 12.348 1.00 91.56 101 GLU A O 1
ATOM 829 N N . LEU A 1 102 ? -4.498 -6.211 10.121 1.00 90.12 102 LEU A N 1
ATOM 830 C CA . LEU A 1 102 ? -5.235 -4.965 9.895 1.00 90.12 102 LEU A CA 1
ATOM 831 C C . LEU A 1 102 ? -6.675 -5.067 10.412 1.00 90.12 102 LEU A C 1
ATOM 833 O O . LEU A 1 102 ? -7.178 -4.113 11.001 1.00 90.12 102 LEU A O 1
ATOM 837 N N . ASN A 1 103 ? -7.352 -6.204 10.225 1.00 90.94 103 ASN A N 1
ATOM 838 C CA . ASN A 1 103 ? -8.703 -6.401 10.758 1.00 90.94 103 ASN A CA 1
ATOM 839 C C . ASN A 1 103 ? -8.706 -6.369 12.291 1.00 90.94 103 ASN A C 1
ATOM 841 O O . ASN A 1 103 ? -9.537 -5.681 12.883 1.00 90.94 103 ASN A O 1
ATOM 845 N N . GLU A 1 104 ? -7.764 -7.069 12.919 1.00 92.56 104 GLU A N 1
ATOM 846 C CA . GLU A 1 104 ? -7.645 -7.133 14.375 1.00 92.56 104 GLU A CA 1
ATOM 847 C C . GLU A 1 104 ? -7.337 -5.771 15.001 1.00 92.56 104 GLU A C 1
ATOM 849 O O . GLU A 1 104 ? -7.904 -5.424 16.037 1.00 92.56 104 GLU A O 1
ATOM 854 N N . LEU A 1 105 ? -6.458 -4.978 14.380 1.00 89.88 105 LEU A N 1
ATOM 855 C CA . LEU A 1 105 ? -6.131 -3.630 14.848 1.00 89.88 105 LEU A CA 1
ATOM 856 C C . LEU A 1 105 ? -7.364 -2.726 14.842 1.00 89.88 105 LEU A C 1
ATOM 858 O O . LEU A 1 105 ? -7.611 -2.008 15.812 1.00 89.88 105 LEU A O 1
ATOM 862 N N . ILE A 1 106 ? -8.166 -2.792 13.777 1.00 91.62 106 ILE A N 1
ATOM 863 C CA . ILE A 1 106 ? -9.413 -2.031 13.691 1.00 91.62 106 ILE A CA 1
ATOM 864 C C . ILE A 1 106 ? -10.415 -2.488 14.748 1.00 91.62 106 ILE A C 1
ATOM 866 O O . ILE A 1 106 ? -10.995 -1.632 15.417 1.00 91.62 106 ILE A O 1
ATOM 870 N N . GLN A 1 107 ? -10.570 -3.798 14.951 1.00 92.00 107 GLN A N 1
ATOM 871 C CA . GLN A 1 107 ? -11.481 -4.325 15.965 1.00 92.00 107 GLN A CA 1
ATOM 872 C C . GLN A 1 107 ? -11.074 -3.859 17.368 1.00 92.00 107 GLN A C 1
ATOM 874 O O . GLN A 1 107 ? -11.871 -3.248 18.074 1.00 92.00 107 GLN A O 1
ATOM 879 N N . LYS A 1 108 ? -9.791 -4.002 17.729 1.00 91.06 108 LYS A N 1
ATOM 880 C CA . LYS A 1 108 ? -9.252 -3.533 19.019 1.00 91.06 108 LYS A CA 1
ATOM 881 C C . LYS A 1 108 ? -9.475 -2.033 19.237 1.00 91.06 108 LYS A C 1
ATOM 883 O O . LYS A 1 108 ? -9.662 -1.594 20.372 1.00 91.06 108 LYS A O 1
ATOM 888 N N . LEU A 1 109 ? -9.416 -1.222 18.178 1.00 89.94 109 LEU A N 1
ATOM 889 C CA . LEU A 1 109 ? -9.717 0.209 18.260 1.00 89.94 109 LEU A CA 1
ATOM 890 C C . LEU A 1 109 ? -11.208 0.462 18.504 1.00 89.94 109 LEU A C 1
ATOM 892 O O . LEU A 1 109 ? -11.541 1.299 19.343 1.00 89.94 109 LEU A O 1
ATOM 896 N N . GLN A 1 110 ? -12.091 -0.260 17.814 1.00 89.88 110 GLN A N 1
ATOM 897 C CA . GLN A 1 110 ? -13.540 -0.160 18.004 1.00 89.88 110 GLN A CA 1
ATOM 898 C C . GLN A 1 110 ? -13.944 -0.562 19.427 1.00 89.88 110 GLN A C 1
ATOM 900 O O . GLN A 1 110 ? -14.619 0.218 20.100 1.00 89.88 110 GLN A O 1
ATOM 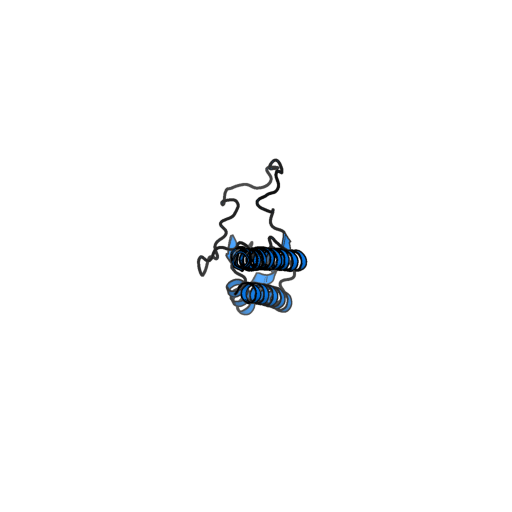905 N N . ASP A 1 111 ? -13.421 -1.680 19.933 1.00 91.50 111 ASP A N 1
ATOM 906 C CA . ASP A 1 111 ? -13.702 -2.169 21.288 1.00 91.50 111 ASP A CA 1
ATOM 907 C C . ASP A 1 111 ? -13.279 -1.143 22.355 1.00 91.50 111 ASP A C 1
ATOM 909 O O . ASP A 1 111 ? -13.998 -0.872 23.319 1.00 91.50 111 ASP A O 1
ATOM 913 N N . LYS A 1 112 ? -12.118 -0.494 22.171 1.00 90.31 112 LYS A N 1
ATOM 914 C CA . LYS A 1 112 ? -11.639 0.570 23.073 1.00 90.31 112 LYS A CA 1
ATOM 915 C C . LYS A 1 112 ? -12.535 1.811 23.050 1.00 90.31 112 LYS A C 1
ATOM 917 O O . LYS A 1 112 ? -12.699 2.457 24.090 1.00 90.31 112 LYS A O 1
ATOM 922 N N . ILE A 1 113 ? -13.079 2.177 21.888 1.00 88.31 113 ILE A N 1
ATOM 923 C CA . ILE A 1 113 ? -14.010 3.308 21.752 1.00 88.31 113 ILE A CA 1
ATOM 924 C C . ILE A 1 113 ? -15.328 2.988 22.463 1.00 88.31 113 ILE A C 1
ATOM 926 O O . ILE A 1 113 ? -15.851 3.830 23.202 1.00 88.31 113 ILE A O 1
ATOM 930 N N . GLU A 1 114 ? -15.834 1.769 22.296 1.00 88.62 114 GLU A N 1
ATOM 931 C CA . GLU A 1 114 ? -17.065 1.319 22.939 1.00 88.62 114 GLU A CA 1
ATOM 932 C C . GLU A 1 114 ? -16.912 1.262 24.465 1.00 88.62 114 GLU A C 1
ATOM 934 O O . GLU A 1 114 ? -17.697 1.879 25.189 1.00 88.62 114 GLU A O 1
ATOM 939 N N . ALA A 1 115 ? -15.835 0.651 24.965 1.00 88.50 115 ALA A N 1
ATOM 940 C CA . ALA A 1 115 ? -15.554 0.567 26.397 1.00 88.50 115 ALA A CA 1
ATOM 941 C C . ALA A 1 115 ? -15.426 1.951 27.066 1.00 88.50 115 ALA A C 1
ATOM 943 O O . ALA A 1 115 ? -15.832 2.139 28.218 1.00 88.50 115 ALA A O 1
ATOM 944 N N . LYS A 1 116 ? -14.881 2.954 26.357 1.00 84.69 116 LYS A N 1
ATOM 945 C CA . LYS A 1 116 ? -14.827 4.345 26.846 1.00 84.69 116 LYS A CA 1
ATOM 946 C C . LYS A 1 116 ? -16.185 5.048 26.798 1.00 84.69 116 LYS A C 1
ATOM 948 O O . LYS A 1 116 ? -16.453 5.885 27.658 1.00 84.69 116 LYS A O 1
ATOM 953 N N . SER A 1 117 ? -17.031 4.718 25.826 1.00 75.94 117 SER A N 1
ATOM 954 C CA . SER A 1 117 ? -18.382 5.279 25.704 1.00 75.94 117 SER A CA 1
ATOM 955 C C . SER A 1 117 ? -19.306 4.757 26.807 1.00 75.94 117 SER A C 1
ATOM 957 O O . SER A 1 117 ? -19.989 5.547 27.458 1.00 75.94 117 SER A O 1
ATOM 959 N N . GLN A 1 118 ? -19.243 3.458 27.110 1.00 69.56 118 GLN A N 1
ATOM 960 C CA . GLN A 1 118 ? -20.073 2.826 28.141 1.00 69.56 118 GLN A CA 1
ATOM 961 C C . GLN A 1 118 ? -19.753 3.314 29.568 1.00 69.56 118 GLN A C 1
ATOM 963 O O . GLN A 1 118 ? -20.661 3.439 30.392 1.00 69.56 118 GLN A O 1
ATOM 968 N N . LYS A 1 119 ? -18.492 3.672 29.862 1.00 61.31 119 LYS A N 1
ATOM 969 C CA . LYS A 1 119 ? -18.094 4.245 31.166 1.00 61.31 119 LYS A CA 1
ATOM 970 C C . LYS A 1 119 ? -18.683 5.635 31.446 1.00 61.31 119 LYS A C 1
ATOM 972 O O . LYS A 1 119 ? -18.855 5.985 32.608 1.00 61.31 119 LYS A O 1
ATOM 977 N N . LYS A 1 120 ? -19.027 6.424 30.418 1.00 57.12 120 LYS A N 1
ATOM 978 C CA . LYS A 1 120 ? -19.655 7.749 30.604 1.00 57.12 120 LYS A CA 1
ATOM 979 C C . LYS A 1 120 ? -21.143 7.656 30.957 1.00 57.12 120 LYS A C 1
ATOM 981 O O . LYS A 1 120 ? -21.651 8.501 31.687 1.00 57.12 120 LYS A O 1
ATOM 986 N N . SER A 1 121 ? -21.836 6.618 30.496 1.00 54.94 121 SER A N 1
ATOM 987 C CA . SER A 1 121 ? -23.267 6.395 30.762 1.00 54.94 121 SER A CA 1
ATOM 988 C C . SER A 1 121 ? -23.587 5.915 32.186 1.00 54.94 121 SER A C 1
ATOM 990 O O . SER A 1 121 ? -24.727 6.043 32.628 1.00 54.94 121 SER A O 1
ATOM 992 N N . SER A 1 122 ? -22.607 5.399 32.931 1.00 52.91 122 SER A N 1
ATOM 993 C CA . SER A 1 122 ? -22.786 4.877 34.297 1.00 52.91 122 SER A CA 1
ATOM 994 C C . SER A 1 122 ? -22.421 5.867 35.416 1.00 52.91 122 SER A C 1
ATOM 996 O O . SER A 1 122 ? -22.747 5.623 36.576 1.00 52.91 122 SER A O 1
ATOM 9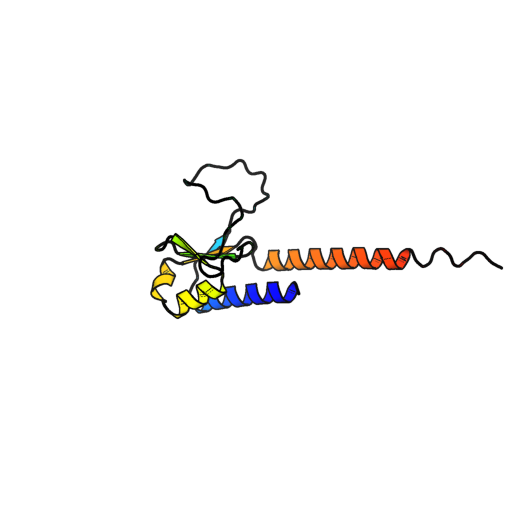98 N N . GLN A 1 123 ? -21.831 7.027 35.104 1.00 48.81 123 GLN A N 1
ATOM 999 C CA . GLN A 1 123 ? -21.578 8.094 36.091 1.00 48.81 123 GLN A CA 1
ATOM 1000 C C . GLN A 1 123 ? -22.736 9.100 36.244 1.00 48.81 123 GLN A C 1
ATOM 1002 O O . GLN A 1 123 ? -22.7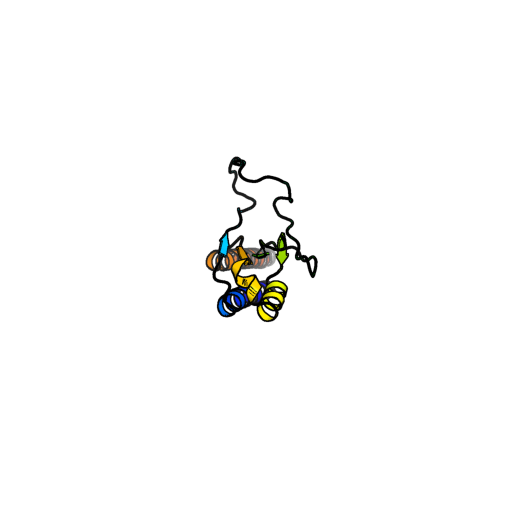76 9.823 37.232 1.00 48.81 123 GLN A O 1
ATOM 1007 N N . GLY A 1 124 ? -23.721 9.107 35.338 1.00 45.25 124 GLY A N 1
ATOM 1008 C CA . GLY A 1 124 ? -24.867 10.031 35.392 1.00 45.25 124 GLY A CA 1
ATOM 1009 C C . GLY A 1 124 ? -26.073 9.575 36.229 1.00 45.25 124 GLY A C 1
ATOM 1010 O O . GLY A 1 124 ? -27.024 10.336 36.362 1.00 45.25 124 GLY A O 1
ATOM 1011 N N . LYS A 1 125 ? -26.078 8.353 36.783 1.00 46.03 125 LYS A N 1
ATOM 1012 C CA . LYS A 1 125 ? -27.247 7.784 37.497 1.00 46.03 125 LYS A CA 1
ATOM 1013 C C . LYS A 1 125 ? -27.117 7.725 39.027 1.00 46.03 125 LYS A C 1
ATOM 1015 O O . LYS A 1 125 ? -27.991 7.163 39.672 1.00 46.03 125 LYS A O 1
ATOM 1020 N N . GLN A 1 126 ? -26.068 8.304 39.617 1.00 46.28 126 GLN A N 1
ATOM 1021 C CA . GLN A 1 126 ? -25.769 8.130 41.052 1.00 46.28 126 GLN A CA 1
ATOM 1022 C C . GLN A 1 126 ? -26.256 9.277 41.963 1.00 46.28 126 GLN A C 1
ATOM 1024 O O . GLN A 1 126 ? -26.170 9.146 43.175 1.00 46.28 126 GLN A O 1
ATOM 1029 N N . ASN A 1 127 ? -26.806 10.373 41.418 1.00 45.22 127 ASN A N 1
ATOM 1030 C CA . ASN A 1 127 ? -27.178 11.567 42.203 1.00 45.22 127 ASN A CA 1
ATOM 1031 C C . ASN A 1 127 ? -28.693 11.864 42.251 1.00 45.22 127 ASN A C 1
ATOM 1033 O O . ASN A 1 127 ? -29.082 13.010 42.454 1.00 45.22 127 ASN A O 1
ATOM 1037 N N . ALA A 1 128 ? -29.567 10.869 42.060 1.00 47.00 128 ALA A N 1
ATOM 1038 C CA . ALA A 1 128 ? -31.021 11.087 42.036 1.00 47.00 128 ALA A CA 1
ATOM 1039 C C . ALA A 1 128 ? -31.808 10.100 42.914 1.00 47.00 128 ALA A C 1
ATOM 1041 O O . ALA A 1 128 ? -32.827 9.563 42.488 1.00 47.00 128 ALA A O 1
ATOM 1042 N N . SER A 1 129 ? -31.347 9.844 44.140 1.00 47.59 129 SER A N 1
ATOM 1043 C CA . SER A 1 129 ? -32.117 9.040 45.100 1.00 47.59 129 SER A CA 1
ATOM 1044 C C . SER A 1 129 ? -31.741 9.311 46.559 1.00 47.59 129 SER A C 1
ATOM 1046 O O . SER A 1 129 ? -31.370 8.390 47.274 1.00 47.59 129 SER A O 1
ATOM 1048 N N . ILE A 1 130 ? -31.850 10.568 47.006 1.00 48.81 130 ILE A N 1
ATOM 1049 C CA . ILE A 1 130 ? -32.086 10.916 48.421 1.00 48.81 130 ILE A CA 1
ATOM 1050 C C . ILE A 1 130 ? -32.993 12.153 48.442 1.00 48.81 130 ILE A C 1
ATOM 1052 O O . ILE A 1 130 ? -32.502 13.273 48.455 1.00 48.81 130 ILE A O 1
ATOM 1056 N N . LEU A 1 131 ? -34.310 11.958 48.368 1.00 43.91 131 LEU A N 1
ATOM 1057 C CA . LEU A 1 131 ? -35.309 12.840 48.985 1.00 43.91 131 LEU A CA 1
ATOM 1058 C C . LEU A 1 131 ? -36.678 12.155 48.875 1.00 43.91 131 LEU A C 1
ATOM 1060 O O . LEU A 1 131 ? -37.289 12.166 47.803 1.00 43.91 131 LEU A O 1
ATOM 1064 N N . LYS A 1 132 ? -37.109 11.525 49.970 1.00 38.19 132 LYS A N 1
ATOM 1065 C CA . LYS A 1 132 ? -38.490 11.433 50.468 1.00 38.19 132 LYS A CA 1
ATOM 1066 C C . LYS A 1 132 ? -38.509 10.614 51.749 1.00 38.19 132 LYS A C 1
ATOM 1068 O O . LYS A 1 132 ? -37.910 9.519 51.737 1.00 38.19 132 LYS A O 1
#

Foldseek 3Di:
DLVVVLVVVVVLVVLCVVLPQPAEDEDDAPDDPDDDDDDDDDDDDNFADAAPPPRDGARFKWKAFQVVRGIHDSVVVSVCCVVPVVSSVRIYIYGHDDSVRSVVVVVVVVVVVVVVVVVVVVVPPPPPPPDD